Protein AF-F4QII5-F1 (afdb_monomer_lite)

Foldseek 3Di:
DDPPDDDDPVDDDDDLVRLLVVLCVQADPVCNVCSVVLSVVLVVCCVPPNNVVSVVSSVVSSVVRNDDDDD

Organism: NCBI:txid715226

Structure (mmCIF, N/CA/C/O backbone):
data_AF-F4QII5-F1
#
_entry.id   AF-F4QII5-F1
#
loop_
_atom_site.group_PDB
_atom_site.id
_atom_site.type_symbol
_atom_site.label_atom_id
_atom_site.label_alt_id
_atom_site.label_comp_id
_atom_site.label_asym_id
_atom_site.label_entity_id
_atom_site.label_seq_id
_atom_site.pdbx_PDB_ins_code
_atom_site.Cartn_x
_atom_site.Cartn_y
_atom_site.Cartn_z
_atom_site.occupancy
_atom_site.B_iso_or_equiv
_atom_site.auth_seq_id
_atom_site.auth_comp_id
_atom_site.auth_asym_id
_atom_site.auth_atom_id
_atom_site.pdbx_PDB_model_num
ATOM 1 N N . MET A 1 1 ? -27.326 9.553 12.476 1.00 38.81 1 MET A N 1
ATOM 2 C CA . MET A 1 1 ? -26.489 10.540 11.763 1.00 38.81 1 MET A CA 1
ATOM 3 C C . MET A 1 1 ? -25.045 10.107 11.929 1.00 38.81 1 MET A C 1
ATOM 5 O O . MET A 1 1 ? -24.568 10.092 13.054 1.00 38.81 1 MET A O 1
ATOM 9 N N . SER A 1 2 ? -24.397 9.655 10.858 1.00 54.25 2 SER A N 1
ATOM 10 C CA . SER A 1 2 ? -22.999 9.217 10.894 1.00 54.25 2 SER A CA 1
ATOM 11 C C . SER A 1 2 ? -22.113 10.457 10.971 1.00 54.25 2 SER A C 1
ATOM 13 O O . SER A 1 2 ? -22.146 11.292 10.071 1.00 54.25 2 SER A O 1
ATOM 15 N N . GLN A 1 3 ? -21.390 10.624 12.075 1.00 54.69 3 GLN A N 1
ATOM 16 C CA . GLN A 1 3 ? -20.470 11.740 12.260 1.00 54.69 3 GLN A CA 1
ATOM 17 C C . GLN A 1 3 ? -19.367 11.634 11.200 1.00 54.69 3 GLN A C 1
ATOM 19 O O . GLN A 1 3 ? -18.719 10.594 11.086 1.00 54.69 3 GLN A O 1
ATOM 24 N N . ALA A 1 4 ? -19.196 12.678 10.385 1.00 60.84 4 ALA A N 1
ATOM 25 C CA . ALA A 1 4 ? -18.101 12.733 9.425 1.00 60.84 4 ALA A CA 1
ATOM 26 C C . ALA A 1 4 ? -16.784 12.651 10.203 1.00 60.84 4 ALA A C 1
ATOM 28 O O . ALA A 1 4 ? -16.552 13.448 11.115 1.00 60.84 4 ALA A O 1
ATOM 29 N N . PHE A 1 5 ? -15.961 11.658 9.872 1.00 66.25 5 PHE A N 1
ATOM 30 C CA . PHE A 1 5 ? -14.634 11.501 10.445 1.00 66.25 5 PHE A CA 1
ATOM 31 C C . PHE A 1 5 ? -13.843 12.790 10.197 1.00 66.25 5 PHE A C 1
ATOM 33 O O . PHE A 1 5 ? -13.623 13.172 9.048 1.00 66.25 5 PHE A O 1
ATOM 40 N N . LYS A 1 6 ? -13.472 13.488 11.273 1.00 62.22 6 LYS A N 1
ATOM 41 C CA . LYS A 1 6 ? -12.535 14.608 11.216 1.00 62.22 6 LYS A CA 1
ATOM 42 C C . LYS A 1 6 ? -11.149 14.064 11.563 1.00 62.22 6 LYS A C 1
ATOM 44 O O . LYS A 1 6 ? -10.990 13.587 12.688 1.00 62.22 6 LYS A O 1
ATOM 49 N N . PRO A 1 7 ? -10.182 14.107 10.632 1.00 64.38 7 PRO A N 1
ATOM 50 C CA . PRO A 1 7 ? -8.780 13.865 10.943 1.00 64.38 7 PRO A CA 1
ATOM 51 C C . PRO A 1 7 ? -8.354 14.730 12.128 1.00 64.38 7 PRO A C 1
ATOM 53 O O . PRO A 1 7 ? -8.741 15.894 12.209 1.00 64.38 7 PRO A O 1
ATOM 56 N N . ASN A 1 8 ? -7.601 14.152 13.055 1.00 68.31 8 ASN A N 1
ATOM 57 C CA . ASN A 1 8 ? -6.915 14.914 14.086 1.00 68.31 8 ASN A CA 1
ATOM 58 C C . ASN A 1 8 ? -5.590 15.408 13.475 1.00 68.31 8 ASN A C 1
ATOM 60 O O . ASN A 1 8 ? -4.865 14.590 12.908 1.00 68.31 8 ASN A O 1
ATOM 64 N N . ASP A 1 9 ? -5.303 16.710 13.549 1.00 62.09 9 ASP A N 1
ATOM 65 C CA . ASP A 1 9 ? -4.198 17.364 12.816 1.00 62.09 9 ASP A CA 1
ATOM 66 C C . ASP A 1 9 ? -2.793 16.892 13.253 1.00 62.09 9 ASP A C 1
ATOM 68 O O . ASP A 1 9 ? -1.806 17.159 12.572 1.00 62.09 9 ASP A O 1
ATOM 72 N N . ASP A 1 10 ? -2.701 16.130 14.347 1.00 76.75 10 ASP A N 1
ATOM 73 C CA . ASP A 1 10 ? -1.463 15.501 14.826 1.00 76.75 10 ASP A CA 1
ATOM 74 C C . ASP A 1 10 ? -1.079 14.219 14.060 1.00 76.75 10 ASP A C 1
ATOM 76 O O . ASP A 1 10 ? -0.005 13.656 14.286 1.00 76.75 10 ASP A O 1
ATOM 80 N N . TYR A 1 11 ? -1.947 13.720 13.172 1.00 73.12 11 TYR A N 1
ATOM 81 C CA . TYR A 1 11 ? -1.735 12.463 12.456 1.00 73.12 11 TYR A CA 1
ATOM 82 C C . TYR A 1 11 ? -1.664 12.671 10.949 1.00 73.12 11 TYR A C 1
ATOM 84 O O . TYR A 1 11 ? -2.535 13.281 10.333 1.00 73.12 11 TYR A O 1
ATOM 92 N N . LEU A 1 12 ? -0.659 12.051 10.331 1.00 79.25 12 LEU A N 1
ATOM 93 C CA . LEU A 1 12 ? -0.631 11.878 8.888 1.00 79.25 12 LEU A CA 1
ATOM 94 C C . LEU A 1 12 ? -1.652 10.804 8.492 1.00 79.25 12 LEU A C 1
ATOM 96 O O . LEU A 1 12 ? -1.519 9.639 8.871 1.00 79.25 12 LEU A O 1
ATOM 100 N N . ILE A 1 13 ? -2.655 11.196 7.708 1.00 85.44 13 ILE A N 1
ATOM 101 C CA . ILE A 1 13 ? -3.619 10.279 7.098 1.00 85.44 13 ILE A CA 1
ATOM 102 C C . ILE A 1 13 ? -3.358 10.253 5.600 1.00 85.44 13 ILE A C 1
ATOM 104 O O . ILE A 1 13 ? -3.410 11.289 4.945 1.00 85.44 13 ILE A O 1
ATOM 108 N N . ILE A 1 14 ? -3.104 9.059 5.072 1.00 89.81 14 ILE A N 1
ATOM 109 C CA . ILE A 1 14 ? -2.966 8.814 3.638 1.00 89.81 14 ILE A CA 1
ATOM 110 C C . ILE A 1 14 ? -3.984 7.770 3.200 1.00 89.81 14 ILE A C 1
ATOM 112 O O . ILE A 1 14 ? -4.257 6.790 3.901 1.00 89.81 14 ILE A O 1
ATOM 116 N N . THR A 1 15 ? -4.555 7.971 2.025 1.00 92.81 15 THR A N 1
ATOM 117 C CA . THR A 1 15 ? -5.358 6.963 1.344 1.00 92.81 15 THR A CA 1
ATOM 118 C C . THR A 1 15 ? -4.452 5.893 0.736 1.00 92.81 15 THR A C 1
ATOM 120 O O . THR A 1 15 ? -3.284 6.127 0.425 1.00 92.81 15 THR A O 1
ATOM 123 N N . TYR A 1 16 ? -4.996 4.698 0.492 1.00 94.25 16 TYR A N 1
ATOM 124 C CA . TYR A 1 16 ? -4.245 3.657 -0.215 1.00 94.25 16 TYR A CA 1
ATOM 125 C C . TYR A 1 16 ? -3.844 4.073 -1.636 1.00 94.25 16 TYR A C 1
ATOM 127 O O . TYR A 1 16 ? -2.844 3.583 -2.140 1.00 94.25 16 TYR A O 1
ATOM 135 N N . GLN A 1 17 ? -4.614 4.950 -2.283 1.00 95.19 17 GLN A N 1
ATOM 136 C CA . GLN A 1 17 ? -4.286 5.458 -3.614 1.00 95.19 17 GLN A CA 1
ATOM 137 C C . GLN A 1 17 ? -3.072 6.398 -3.571 1.00 95.19 17 GLN A C 1
ATOM 139 O O . GLN A 1 17 ? -2.195 6.305 -4.425 1.00 95.19 17 GLN A O 1
ATOM 144 N N . GLU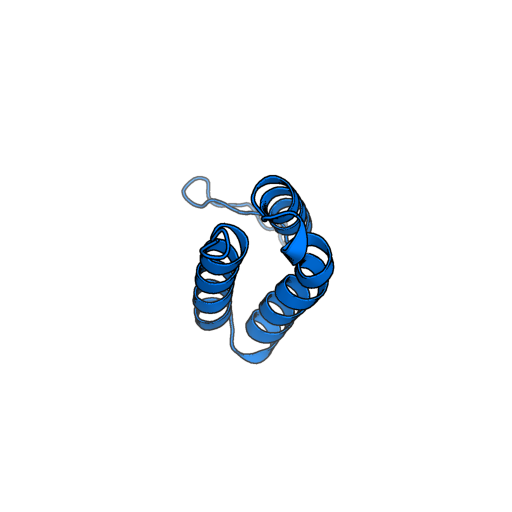 A 1 18 ? -2.985 7.262 -2.557 1.00 95.12 18 GLU A N 1
ATOM 145 C CA . GLU A 1 18 ? -1.805 8.107 -2.333 1.00 95.12 18 GLU A CA 1
ATOM 146 C C . GLU A 1 18 ? -0.573 7.268 -1.985 1.00 95.12 18 GLU A C 1
ATOM 148 O O . GLU A 1 18 ? 0.515 7.547 -2.487 1.00 95.12 18 GLU A O 1
ATOM 153 N N . LEU A 1 19 ? -0.745 6.202 -1.196 1.00 95.19 19 LEU A N 1
ATOM 154 C CA . LEU A 1 19 ? 0.327 5.248 -0.914 1.00 95.19 19 LEU A CA 1
ATOM 155 C C . LEU A 1 19 ? 0.808 4.534 -2.186 1.00 95.19 19 LEU A C 1
ATOM 157 O O . LEU A 1 19 ? 2.011 4.441 -2.407 1.00 95.19 19 LEU A O 1
ATOM 161 N N . GLU A 1 20 ? -0.107 4.075 -3.045 1.00 96.12 20 GLU A N 1
ATOM 162 C CA . GLU A 1 20 ? 0.246 3.454 -4.329 1.00 96.12 20 GLU A CA 1
ATOM 163 C C . GLU A 1 20 ? 1.048 4.411 -5.213 1.00 96.12 20 GLU A C 1
ATOM 165 O O . GLU A 1 20 ? 2.069 4.035 -5.785 1.00 96.12 20 GLU A O 1
ATOM 170 N N . MET A 1 21 ? 0.598 5.664 -5.305 1.00 95.81 21 MET A N 1
ATOM 171 C CA . MET A 1 21 ? 1.280 6.701 -6.070 1.00 95.81 21 MET A CA 1
ATOM 172 C C . MET A 1 21 ? 2.690 6.950 -5.523 1.00 95.81 21 MET A C 1
ATOM 174 O O . MET A 1 21 ? 3.642 7.013 -6.297 1.00 95.81 21 MET A O 1
ATOM 178 N N . ALA A 1 22 ? 2.838 7.039 -4.198 1.00 94.56 22 ALA A N 1
ATOM 179 C CA . ALA A 1 22 ? 4.137 7.187 -3.550 1.00 94.56 22 ALA A CA 1
ATOM 180 C C . ALA A 1 22 ? 5.062 5.997 -3.842 1.00 94.56 22 ALA A C 1
ATOM 182 O O . ALA A 1 22 ? 6.218 6.192 -4.207 1.00 94.56 22 ALA A O 1
ATOM 183 N N . TRP A 1 23 ? 4.548 4.771 -3.762 1.00 95.81 23 TRP A N 1
ATOM 184 C CA . TRP A 1 23 ? 5.298 3.567 -4.112 1.00 95.81 23 TRP A CA 1
ATOM 185 C C . TRP A 1 23 ? 5.724 3.544 -5.578 1.00 95.81 23 TRP A C 1
ATOM 187 O 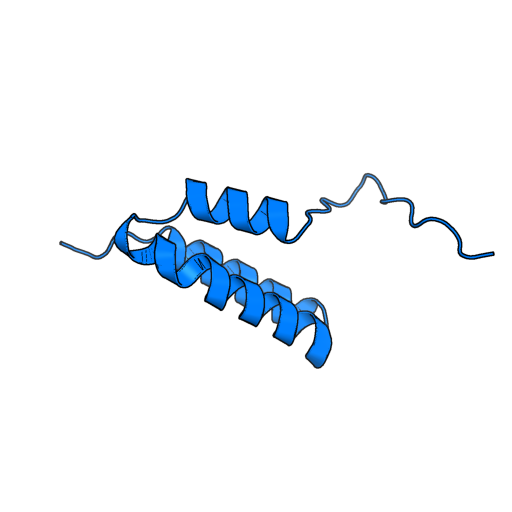O . TRP A 1 23 ? 6.875 3.232 -5.852 1.00 95.81 23 TRP A O 1
ATOM 197 N N . ARG A 1 24 ? 4.867 3.960 -6.518 1.00 95.25 24 ARG A N 1
ATOM 198 C CA . ARG A 1 24 ? 5.235 4.063 -7.944 1.00 95.25 24 ARG A CA 1
ATOM 199 C C . ARG A 1 24 ? 6.347 5.079 -8.203 1.00 95.25 24 ARG A C 1
ATOM 201 O O . ARG A 1 24 ? 7.106 4.899 -9.146 1.00 95.25 24 ARG A O 1
ATOM 208 N N . MET A 1 25 ? 6.438 6.133 -7.391 1.00 93.81 25 MET A N 1
ATOM 209 C CA . MET A 1 25 ? 7.509 7.133 -7.492 1.00 93.81 25 MET A CA 1
ATOM 210 C C . MET A 1 25 ? 8.833 6.664 -6.877 1.00 93.81 25 MET A C 1
ATOM 212 O O . MET A 1 25 ? 9.885 7.146 -7.283 1.00 93.81 25 MET A O 1
ATOM 216 N N . LEU A 1 26 ? 8.779 5.770 -5.887 1.00 91.06 26 LEU A N 1
ATOM 217 C CA . LEU A 1 26 ? 9.943 5.317 -5.120 1.00 91.06 26 LEU A CA 1
ATOM 218 C C . LEU A 1 26 ? 10.514 3.974 -5.589 1.00 91.06 26 LEU A C 1
ATOM 220 O O . LEU A 1 26 ? 11.668 3.681 -5.291 1.00 91.06 26 LEU A O 1
ATOM 224 N N . ALA A 1 27 ? 9.707 3.143 -6.244 1.00 92.69 27 ALA A N 1
ATOM 225 C CA . ALA A 1 27 ? 10.086 1.781 -6.581 1.00 92.69 27 ALA A CA 1
ATOM 226 C C . ALA A 1 27 ? 11.127 1.714 -7.702 1.00 92.69 27 ALA A C 1
ATOM 228 O O . ALA A 1 27 ? 11.029 2.436 -8.699 1.00 92.69 27 ALA A O 1
ATOM 229 N N . SER A 1 28 ? 12.060 0.767 -7.587 1.00 90.19 28 SER A N 1
ATOM 230 C CA . SER A 1 28 ? 12.913 0.368 -8.708 1.00 90.19 28 SER A CA 1
ATOM 231 C C . SER A 1 28 ? 12.041 -0.149 -9.874 1.00 90.19 28 SER A C 1
ATOM 233 O O . SER A 1 28 ? 11.004 -0.776 -9.628 1.00 90.19 28 SER A O 1
ATOM 235 N N . PRO A 1 29 ? 12.419 0.079 -11.151 1.00 89.94 29 PRO A N 1
ATOM 236 C CA . PRO A 1 29 ? 11.562 -0.226 -12.305 1.00 89.94 29 PRO A CA 1
ATOM 237 C C . PRO A 1 29 ? 11.074 -1.679 -12.380 1.00 89.94 29 PRO A C 1
ATOM 239 O O . PRO A 1 29 ? 9.941 -1.932 -12.777 1.00 89.94 29 PRO A O 1
ATOM 242 N N . GLU A 1 30 ? 11.906 -2.627 -11.952 1.00 91.69 30 GLU A N 1
ATOM 243 C CA . GLU A 1 30 ? 11.607 -4.066 -11.909 1.00 91.69 30 GLU A CA 1
ATOM 244 C C . GLU A 1 30 ? 10.508 -4.452 -10.904 1.00 91.69 30 GLU A C 1
ATOM 246 O O . GLU A 1 30 ? 9.954 -5.550 -10.985 1.00 91.69 30 GLU A O 1
ATOM 251 N N . LYS A 1 31 ? 10.191 -3.545 -9.968 1.00 92.06 31 LYS A N 1
ATOM 252 C CA . LYS A 1 31 ? 9.238 -3.755 -8.873 1.00 92.06 31 LYS A CA 1
ATOM 253 C C . LYS A 1 31 ? 7.881 -3.078 -9.098 1.00 92.06 31 LYS A C 1
ATOM 255 O O . LYS A 1 31 ? 6.995 -3.171 -8.246 1.00 92.06 31 LYS A O 1
ATOM 260 N N . LEU A 1 32 ? 7.708 -2.369 -10.219 1.00 92.88 32 LEU A N 1
ATOM 261 C CA . LEU A 1 32 ? 6.501 -1.583 -10.501 1.00 92.88 32 LEU A CA 1
ATOM 262 C C . LEU A 1 32 ? 5.242 -2.447 -10.627 1.00 92.88 32 LEU A C 1
ATOM 264 O O . LEU A 1 32 ? 4.169 -2.029 -10.183 1.00 92.88 32 LEU A O 1
ATOM 268 N N . ASP A 1 33 ? 5.371 -3.646 -11.194 1.00 93.88 33 ASP A N 1
ATOM 269 C CA . ASP A 1 33 ? 4.242 -4.551 -11.429 1.00 93.88 33 ASP A CA 1
ATOM 270 C C . ASP A 1 33 ? 3.730 -5.191 -10.127 1.00 93.88 33 ASP A C 1
ATOM 272 O O . ASP A 1 33 ? 2.564 -5.561 -10.025 1.00 93.88 33 ASP A O 1
ATOM 276 N N . GLN A 1 34 ? 4.571 -5.262 -9.093 1.00 94.38 34 GLN A N 1
ATOM 277 C CA . GLN A 1 34 ? 4.268 -5.885 -7.803 1.00 94.38 34 GLN A CA 1
ATOM 278 C C . GLN A 1 34 ? 3.648 -4.900 -6.801 1.00 94.38 34 GLN A C 1
ATOM 280 O O . GLN A 1 34 ? 3.190 -5.311 -5.730 1.00 94.38 34 GLN A O 1
ATOM 285 N N . ILE A 1 35 ? 3.615 -3.599 -7.116 1.00 95.56 35 ILE A N 1
ATOM 286 C CA . ILE A 1 35 ? 3.089 -2.552 -6.225 1.00 95.56 35 ILE A CA 1
ATOM 287 C C . ILE A 1 35 ? 1.626 -2.814 -5.875 1.00 95.56 35 ILE A C 1
ATOM 289 O O . ILE A 1 35 ? 1.259 -2.766 -4.699 1.00 95.56 35 ILE A O 1
ATOM 293 N N . THR A 1 36 ? 0.790 -3.087 -6.879 1.00 95.06 36 THR A N 1
ATOM 294 C CA . THR A 1 36 ? -0.653 -3.271 -6.683 1.00 95.06 36 THR A CA 1
ATOM 295 C C . THR A 1 36 ? -0.937 -4.485 -5.793 1.00 95.06 36 THR A C 1
ATOM 297 O O . THR A 1 36 ? -1.661 -4.355 -4.805 1.00 95.06 36 THR A O 1
ATOM 300 N N . ASP A 1 37 ? -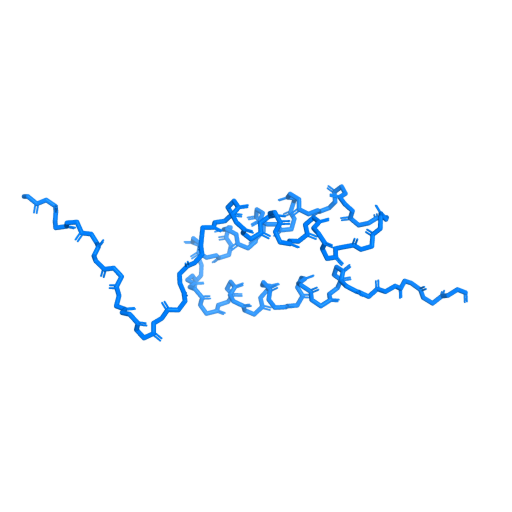0.278 -5.618 -6.048 1.00 95.12 37 ASP A N 1
ATOM 301 C CA . ASP A 1 37 ? -0.427 -6.843 -5.248 1.00 95.12 37 ASP A CA 1
ATOM 302 C C . ASP A 1 37 ? 0.069 -6.658 -3.803 1.00 95.12 37 ASP A C 1
ATOM 304 O O . ASP A 1 37 ? -0.548 -7.115 -2.831 1.00 95.12 37 ASP A O 1
ATOM 308 N N . THR A 1 38 ? 1.175 -5.930 -3.637 1.00 95.19 38 THR A N 1
ATOM 309 C CA . THR A 1 38 ? 1.729 -5.610 -2.316 1.00 95.19 38 THR A CA 1
ATOM 310 C C . THR A 1 38 ? 0.781 -4.706 -1.526 1.00 95.19 38 THR A C 1
ATOM 312 O O . THR A 1 38 ? 0.565 -4.904 -0.327 1.00 95.19 38 THR A O 1
ATOM 315 N N . LEU A 1 39 ? 0.157 -3.731 -2.189 1.00 96.38 39 LEU A N 1
ATOM 316 C CA . LEU A 1 39 ? -0.793 -2.815 -1.564 1.00 96.38 39 LEU A CA 1
ATOM 317 C C . LEU A 1 39 ? -2.065 -3.545 -1.127 1.00 96.38 39 LEU A C 1
ATOM 319 O O . LEU A 1 39 ? -2.581 -3.298 -0.032 1.00 96.38 39 LEU A O 1
ATOM 323 N N . ASP A 1 40 ? -2.554 -4.467 -1.951 1.00 96.00 40 ASP A N 1
ATOM 324 C CA . ASP A 1 40 ? -3.705 -5.297 -1.610 1.00 96.00 40 ASP A CA 1
ATOM 325 C C . ASP A 1 40 ? -3.405 -6.233 -0.435 1.00 96.00 40 ASP A C 1
ATOM 327 O O . ASP A 1 40 ? -4.255 -6.392 0.447 1.00 96.00 40 ASP A O 1
ATOM 331 N N . SER A 1 41 ? -2.171 -6.731 -0.319 1.00 94.44 41 SER A N 1
ATOM 332 C CA . SER A 1 41 ? -1.718 -7.471 0.865 1.00 94.44 41 SER A CA 1
ATOM 333 C C . SER A 1 41 ? -1.786 -6.612 2.135 1.00 94.44 41 SER A C 1
ATOM 335 O O . SER A 1 41 ? -2.330 -7.046 3.155 1.00 94.44 41 SER A O 1
ATOM 337 N N . VAL A 1 42 ? -1.335 -5.352 2.082 1.00 95.75 42 VAL A N 1
ATOM 338 C CA . VAL A 1 42 ? -1.462 -4.408 3.212 1.00 95.75 42 VAL A CA 1
ATOM 339 C C . VAL A 1 42 ? -2.932 -4.148 3.557 1.00 95.75 42 VAL A C 1
ATOM 341 O O . VAL A 1 42 ? -3.305 -4.162 4.734 1.00 95.75 42 VAL A O 1
ATOM 344 N N . ARG A 1 43 ? -3.798 -3.943 2.554 1.00 95.19 43 ARG A N 1
ATOM 345 C CA . ARG A 1 43 ? -5.248 -3.759 2.761 1.00 95.19 43 ARG A CA 1
ATOM 346 C C . ARG A 1 43 ? -5.880 -4.976 3.425 1.00 95.19 43 ARG A C 1
ATOM 348 O O . ARG A 1 43 ? -6.667 -4.823 4.362 1.00 95.19 43 ARG A O 1
ATOM 355 N N . GLN A 1 44 ? -5.549 -6.176 2.957 1.00 95.56 44 GLN A N 1
ATOM 356 C CA . GLN A 1 44 ? -6.084 -7.420 3.496 1.00 95.56 44 GLN A CA 1
ATOM 357 C C . GLN A 1 44 ? -5.635 -7.638 4.941 1.00 95.56 44 GLN A C 1
ATOM 359 O O . GLN A 1 44 ? -6.459 -8.008 5.783 1.00 95.56 44 GLN A O 1
ATOM 364 N N . LEU A 1 45 ? -4.369 -7.353 5.253 1.00 94.75 45 LEU A N 1
ATOM 365 C CA . LEU A 1 45 ? -3.852 -7.437 6.617 1.00 94.75 45 LEU A CA 1
ATOM 366 C C . LEU A 1 45 ? -4.534 -6.434 7.544 1.00 94.75 45 LEU A C 1
ATOM 368 O O . LEU A 1 45 ? -4.929 -6.817 8.643 1.00 94.75 45 LEU A O 1
ATOM 372 N N . ASN A 1 46 ? -4.757 -5.198 7.088 1.00 94.75 46 ASN A N 1
ATOM 373 C CA . ASN A 1 46 ? -5.472 -4.194 7.876 1.00 94.75 46 ASN A CA 1
ATOM 374 C C . ASN A 1 46 ? -6.901 -4.650 8.199 1.00 94.75 46 ASN A C 1
ATOM 376 O O . ASN A 1 46 ? -7.351 -4.554 9.337 1.00 94.75 46 ASN A O 1
ATOM 380 N N . ARG A 1 47 ? -7.604 -5.212 7.207 1.00 94.69 47 ARG A N 1
ATOM 381 C CA . ARG A 1 47 ? -8.969 -5.734 7.386 1.00 94.69 47 ARG A CA 1
ATOM 382 C C . ARG A 1 47 ? -9.028 -6.960 8.298 1.00 94.69 47 ARG A C 1
ATOM 384 O O . ARG A 1 47 ? -9.984 -7.098 9.050 1.00 94.69 47 ARG A O 1
ATOM 391 N N . SER A 1 48 ? -8.038 -7.847 8.215 1.00 96.12 48 SER A N 1
ATOM 392 C CA . SER A 1 48 ? -8.059 -9.142 8.913 1.00 96.12 48 SER A CA 1
ATOM 393 C C . SER A 1 48 ? -7.498 -9.075 10.332 1.00 96.12 48 SER A C 1
ATOM 395 O O . SER A 1 48 ? -7.969 -9.785 11.216 1.00 96.12 48 SER A O 1
ATOM 397 N N . TYR A 1 49 ? -6.477 -8.246 10.551 1.00 93.62 49 TYR A N 1
ATOM 398 C CA . TYR A 1 49 ? -5.693 -8.232 11.789 1.00 93.62 49 TYR A CA 1
ATOM 399 C C . TYR A 1 49 ? -5.520 -6.840 12.399 1.00 93.62 49 TYR A C 1
ATOM 401 O O . TYR A 1 49 ? -4.866 -6.713 13.434 1.00 93.62 49 TYR A O 1
ATOM 409 N N . GLY A 1 50 ? -6.098 -5.811 11.780 1.00 91.25 50 GLY A N 1
ATOM 410 C CA . GLY A 1 50 ? -6.005 -4.435 12.239 1.00 91.25 50 GLY A CA 1
ATOM 411 C C . GLY A 1 50 ? -4.746 -3.695 11.766 1.00 91.25 50 GLY A C 1
ATOM 412 O O . GLY A 1 50 ? -3.866 -4.264 11.108 1.00 91.25 50 GLY A O 1
ATOM 413 N N . PRO A 1 51 ? -4.656 -2.400 12.112 1.00 88.88 51 PRO A N 1
ATOM 414 C CA . PRO A 1 51 ? -3.675 -1.484 11.538 1.00 88.88 51 PRO A 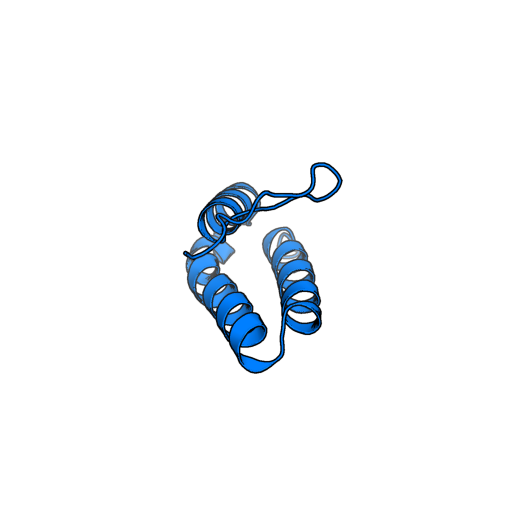CA 1
ATOM 415 C C . PRO A 1 51 ? -2.239 -1.786 11.960 1.00 88.88 51 PRO A C 1
ATOM 417 O O . PRO A 1 51 ? -1.331 -1.580 11.166 1.00 88.88 51 PRO A O 1
ATOM 420 N N . GLU A 1 52 ? -2.012 -2.320 13.161 1.00 90.25 52 GLU A N 1
ATOM 421 C CA . GLU A 1 52 ? -0.662 -2.583 13.672 1.00 90.25 52 GLU A CA 1
ATOM 422 C C . GLU A 1 52 ? 0.132 -3.518 12.744 1.00 90.25 52 GLU A C 1
ATOM 424 O O . GLU A 1 52 ? 1.220 -3.172 12.284 1.00 90.25 52 GLU A O 1
ATOM 429 N N . LYS A 1 53 ? -0.444 -4.669 12.370 1.00 86.75 53 LYS A N 1
ATOM 430 C CA . LYS A 1 53 ? 0.216 -5.617 11.453 1.00 86.75 53 LYS A CA 1
ATOM 431 C C . LYS A 1 53 ? 0.338 -5.074 10.031 1.00 86.75 53 LYS A C 1
ATOM 433 O O . LYS A 1 53 ? 1.318 -5.355 9.336 1.00 86.75 53 LYS A O 1
ATOM 438 N N . ALA A 1 54 ? -0.656 -4.305 9.595 1.00 92.19 54 ALA A N 1
ATOM 439 C CA . ALA A 1 54 ? -0.641 -3.681 8.281 1.00 92.19 54 ALA A CA 1
ATOM 440 C C . ALA A 1 54 ? 0.483 -2.647 8.161 1.00 92.19 54 ALA A C 1
ATOM 442 O O . ALA A 1 54 ? 1.164 -2.619 7.141 1.00 92.19 54 ALA A O 1
ATOM 443 N N . ILE A 1 55 ? 0.725 -1.856 9.212 1.00 92.44 55 ILE A N 1
ATOM 444 C CA . ILE A 1 55 ? 1.799 -0.858 9.258 1.00 92.44 55 ILE A CA 1
ATOM 445 C C . ILE A 1 55 ? 3.165 -1.532 9.135 1.00 92.44 55 ILE A C 1
ATOM 447 O O . ILE A 1 55 ? 3.966 -1.100 8.311 1.00 92.44 55 ILE A O 1
ATOM 451 N N . PHE A 1 56 ? 3.421 -2.618 9.875 1.00 92.62 56 PHE A N 1
ATOM 452 C CA . PHE A 1 56 ? 4.682 -3.360 9.735 1.00 92.62 56 PHE A CA 1
ATOM 453 C C . PHE A 1 56 ? 4.921 -3.820 8.294 1.00 92.62 56 PHE A C 1
ATOM 455 O O . PHE A 1 56 ? 6.011 -3.627 7.758 1.00 92.62 56 PHE A O 1
ATOM 462 N N . THR A 1 57 ? 3.884 -4.356 7.649 1.00 93.19 57 THR A N 1
ATOM 463 C CA . THR A 1 57 ? 3.971 -4.827 6.259 1.00 93.19 57 THR A CA 1
ATOM 464 C C . THR A 1 57 ? 4.154 -3.674 5.275 1.00 93.19 57 THR A C 1
ATOM 466 O O . THR A 1 57 ? 4.940 -3.774 4.340 1.00 93.19 57 THR A O 1
ATOM 469 N N . MET A 1 58 ? 3.465 -2.553 5.496 1.00 94.94 58 MET A N 1
ATOM 470 C CA . MET A 1 58 ? 3.612 -1.339 4.695 1.00 94.94 58 MET A CA 1
ATOM 471 C C . MET A 1 58 ? 5.046 -0.800 4.760 1.00 94.94 58 MET A C 1
ATOM 473 O O . MET A 1 58 ? 5.615 -0.445 3.729 1.00 94.94 58 MET A O 1
ATOM 477 N N . VAL A 1 59 ? 5.650 -0.763 5.951 1.00 94.12 59 VAL A N 1
ATOM 478 C CA . VAL A 1 59 ? 7.033 -0.303 6.141 1.00 94.12 59 VAL A CA 1
ATOM 479 C C . VAL A 1 59 ? 8.021 -1.251 5.460 1.00 94.12 59 VAL A C 1
ATOM 481 O O . VAL A 1 59 ? 8.882 -0.787 4.713 1.00 94.12 59 VAL A O 1
ATOM 484 N N . SER A 1 60 ? 7.879 -2.568 5.646 1.00 94.00 60 SER A N 1
ATOM 485 C CA . SER A 1 60 ? 8.760 -3.545 4.992 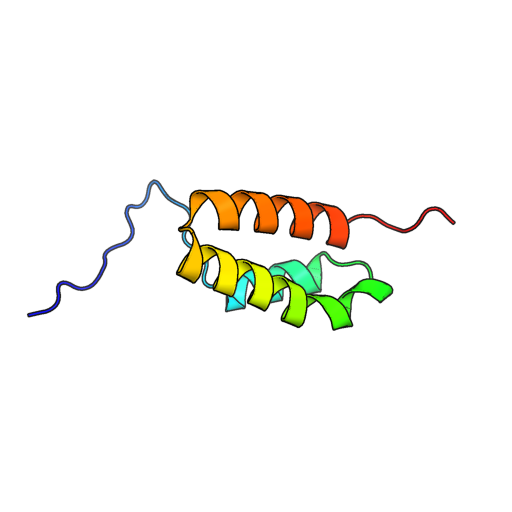1.00 94.00 60 SER A CA 1
ATOM 486 C C . SER A 1 60 ? 8.628 -3.520 3.468 1.00 94.00 60 SER A C 1
ATOM 488 O O . SER A 1 60 ? 9.635 -3.585 2.769 1.00 94.00 60 SER A O 1
ATOM 490 N N . ALA A 1 61 ? 7.403 -3.376 2.952 1.00 93.81 61 ALA A N 1
ATOM 491 C CA . ALA A 1 61 ? 7.138 -3.231 1.524 1.00 93.81 61 ALA A CA 1
ATOM 492 C C . ALA A 1 61 ? 7.799 -1.972 0.957 1.00 93.81 61 ALA A C 1
ATOM 494 O O . ALA A 1 61 ? 8.475 -2.041 -0.063 1.00 93.81 61 ALA A O 1
ATOM 495 N N . THR A 1 62 ? 7.666 -0.839 1.653 1.00 94.06 62 THR A N 1
ATOM 496 C CA . THR A 1 62 ? 8.297 0.425 1.247 1.00 94.06 62 THR A CA 1
ATOM 497 C C . THR A 1 62 ? 9.816 0.271 1.161 1.00 94.06 62 THR A C 1
ATOM 499 O O . THR A 1 62 ? 10.407 0.658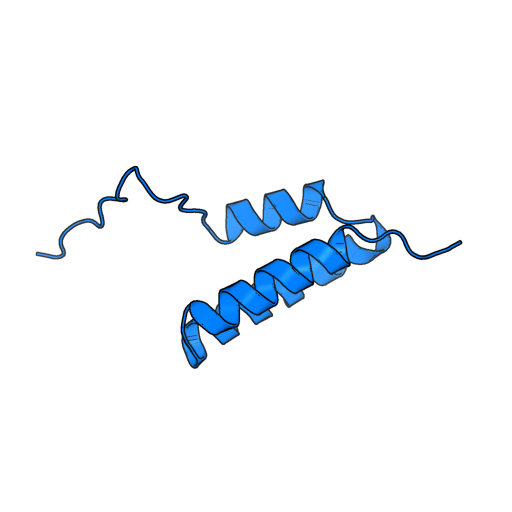 0.159 1.00 94.06 62 THR A O 1
ATOM 502 N N . ALA A 1 63 ? 10.446 -0.355 2.161 1.00 92.56 63 ALA A N 1
ATOM 503 C CA . ALA A 1 63 ? 11.885 -0.612 2.138 1.00 92.56 63 ALA A CA 1
ATOM 504 C C . ALA A 1 63 ? 12.293 -1.516 0.962 1.00 92.56 63 ALA A C 1
ATOM 506 O O . ALA A 1 63 ? 13.233 -1.192 0.239 1.00 92.56 63 ALA A O 1
ATOM 507 N N . TRP A 1 64 ? 11.565 -2.614 0.734 1.00 92.38 64 TRP A N 1
ATOM 508 C CA . TRP A 1 64 ? 11.829 -3.540 -0.371 1.00 92.38 64 TRP A CA 1
ATOM 509 C C . TRP A 1 64 ? 11.697 -2.877 -1.749 1.00 92.38 64 TRP A C 1
ATOM 511 O O . TRP A 1 64 ? 12.536 -3.117 -2.618 1.00 92.38 64 TRP A O 1
ATOM 521 N N . LEU A 1 65 ? 10.689 -2.018 -1.942 1.00 89.62 65 LEU A N 1
ATOM 522 C CA . LEU A 1 65 ? 10.476 -1.287 -3.196 1.00 89.62 65 LEU A CA 1
ATOM 523 C C . LEU A 1 65 ? 11.644 -0.349 -3.525 1.00 89.62 65 LEU A C 1
ATOM 525 O O . LEU A 1 65 ? 11.985 -0.209 -4.692 1.00 89.62 65 LEU A O 1
ATOM 529 N N . THR A 1 66 ? 12.259 0.256 -2.505 1.00 84.94 66 THR A N 1
ATOM 530 C CA . THR A 1 66 ? 13.371 1.215 -2.661 1.00 84.94 66 THR A CA 1
ATOM 531 C C . THR A 1 66 ? 14.759 0.584 -2.756 1.00 84.94 66 THR A C 1
ATOM 533 O O . THR A 1 66 ? 15.739 1.294 -2.959 1.00 84.94 66 THR A O 1
ATOM 536 N N . GLN A 1 67 ? 14.879 -0.725 -2.526 1.00 83.12 67 GLN A N 1
ATOM 537 C CA . GLN A 1 67 ? 16.161 -1.411 -2.657 1.00 83.12 67 GLN A CA 1
ATOM 538 C C . GLN A 1 67 ? 16.463 -1.648 -4.134 1.00 83.12 67 GLN A C 1
ATOM 540 O O . GLN A 1 67 ? 15.713 -2.367 -4.786 1.00 83.12 67 GLN A O 1
ATOM 545 N N . ASP A 1 68 ? 17.577 -1.133 -4.634 1.00 72.19 68 ASP A N 1
ATOM 546 C CA . ASP A 1 68 ? 18.120 -1.596 -5.910 1.00 72.19 68 ASP A CA 1
ATOM 547 C C . ASP A 1 68 ? 18.718 -2.998 -5.716 1.00 72.19 68 ASP A C 1
ATOM 549 O O . ASP A 1 68 ? 19.387 -3.256 -4.706 1.00 72.19 68 ASP A O 1
ATOM 553 N N . GLU A 1 69 ? 18.456 -3.930 -6.638 1.00 63.97 69 GLU A N 1
ATOM 554 C CA . GLU A 1 69 ? 19.167 -5.210 -6.629 1.00 63.97 69 GLU A CA 1
ATOM 555 C C . GLU A 1 69 ? 20.685 -4.960 -6.741 1.00 63.97 69 GLU A C 1
ATOM 557 O O . GLU A 1 69 ? 21.120 -4.108 -7.523 1.00 63.97 69 GLU A O 1
ATOM 562 N N . PRO A 1 70 ? 21.523 -5.656 -5.948 1.00 58.06 70 PRO A N 1
ATOM 563 C CA . PRO A 1 70 ? 22.963 -5.571 -6.129 1.00 58.06 70 PRO A CA 1
ATOM 564 C C . PRO A 1 70 ? 23.321 -6.090 -7.528 1.00 58.06 70 PRO A C 1
ATOM 566 O O . PRO A 1 70 ? 22.975 -7.220 -7.873 1.00 58.06 70 PRO A O 1
ATOM 569 N N . ALA A 1 71 ? 23.989 -5.233 -8.305 1.00 52.94 71 ALA A N 1
ATOM 570 C CA . ALA A 1 71 ? 24.495 -5.522 -9.647 1.00 52.94 71 ALA A CA 1
ATOM 571 C C . ALA A 1 71 ? 25.473 -6.707 -9.693 1.00 52.94 71 ALA A C 1
ATOM 573 O O . ALA A 1 71 ? 26.214 -6.917 -8.701 1.00 52.94 71 ALA A O 1
#

Secondary structure (DSSP, 8-state):
--PPPPPPTTS----HHHHHHHHHHHS-GGGGGGHHHHHHHHHHHHHHH-HHHHHHHHHHHHHHHHPPPP-

Sequence (71 aa):
MSQAFKPNDDYLIITYQELEMAWRMLASPEKLDQITDTLDSVRQLNRSYGPEKAIFTMVSATAWLTQDEPA

Radius of gyration: 14.3 Å; chains: 1; bounding box: 51×26×27 Å

pLDDT: mean 86.27, std 13.63, range [38.81, 96.38]